Protein AF-A0A139CW32-F1 (afdb_monomer_lite)

Radius of gyration: 14.62 Å; chains: 1; bounding box: 30×26×42 Å

Sequence (103 aa):
IFSYLNLTQLSIVKSEYEVAEGYLDLALLRRNTEKGNYDALIELKYIKAADYKEKGEALVEQKLKEASAQLERYGRAAEFKNRKDLKKWALVFAGTDAAEEIK

Foldseek 3Di:
DQVVVCVDPQFDKDALDDFPLGGFGIWTHGPDPPPPDAIEGEHEAEAAQVRCVVQPVVVVVVQQVVQVVSQVSVCCTPVHVPRPRYWYWYWYHHHPRIDTDGD

Secondary structure (DSSP, 8-state):
-HHHHTT-SSEEEEEEEEETTEEEEEEEEES-TTSS---EEEEEEEE-HHHHHHHHHHHHHHHHHHHHHHHHHHHTSTTTTT-TT-EEEEEEEETTEEEEEE-

pLDDT: mean 88.13, std 10.6, range [51.44, 97.56]

Structure (mmCIF, N/CA/C/O backbone):
data_AF-A0A139CW32-F1
#
_entry.id   AF-A0A139CW32-F1
#
loop_
_atom_site.group_PDB
_atom_site.id
_atom_site.type_symbol
_atom_site.label_atom_id
_atom_site.label_alt_id
_atom_site.label_comp_id
_atom_site.label_asym_id
_atom_site.label_entity_id
_atom_site.label_seq_id
_atom_site.pdbx_PDB_ins_code
_atom_site.Cartn_x
_atom_site.Cartn_y
_atom_site.Cartn_z
_atom_site.occupancy
_atom_site.B_iso_or_equiv
_atom_site.auth_seq_id
_atom_site.auth_comp_id
_atom_site.auth_asym_id
_atom_site.auth_atom_id
_atom_site.pdbx_PDB_model_num
ATOM 1 N N . ILE A 1 1 ? -9.423 7.828 -4.645 1.00 74.94 1 ILE A N 1
ATOM 2 C CA . ILE A 1 1 ? -7.980 8.010 -4.944 1.00 74.94 1 ILE A CA 1
ATOM 3 C C . ILE A 1 1 ? -7.611 7.526 -6.352 1.00 74.94 1 ILE A C 1
ATOM 5 O O . ILE A 1 1 ? -7.098 8.323 -7.126 1.00 74.94 1 ILE A O 1
ATOM 9 N N . PHE A 1 2 ? -7.966 6.295 -6.737 1.00 81.81 2 PHE A N 1
ATOM 10 C CA . PHE A 1 2 ? -7.655 5.719 -8.055 1.00 81.81 2 PHE A CA 1
ATOM 11 C C . PHE A 1 2 ? -8.073 6.589 -9.255 1.00 81.81 2 PHE A C 1
ATOM 13 O O . PHE A 1 2 ? -7.256 6.847 -10.135 1.00 81.81 2 PHE A O 1
ATOM 20 N N . SER A 1 3 ? -9.308 7.105 -9.280 1.00 82.81 3 SER A N 1
ATOM 21 C CA . SER A 1 3 ? -9.793 7.940 -10.394 1.00 82.81 3 SER A CA 1
ATOM 22 C C . SER A 1 3 ? -8.956 9.206 -10.601 1.00 82.81 3 SER A C 1
ATOM 24 O O . SER A 1 3 ? -8.692 9.577 -11.737 1.0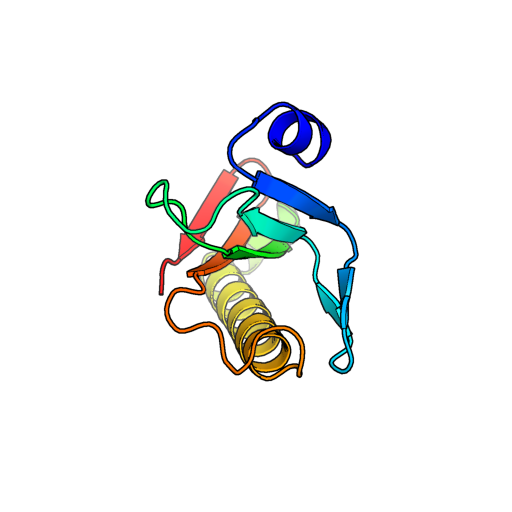0 82.81 3 SER A O 1
ATOM 26 N N . TYR A 1 4 ? -8.487 9.832 -9.517 1.00 84.38 4 TYR A N 1
ATOM 27 C CA . TYR A 1 4 ? -7.618 11.010 -9.590 1.00 84.38 4 TYR A CA 1
ATOM 28 C C . TYR A 1 4 ? -6.203 10.650 -10.044 1.00 84.38 4 TYR A C 1
ATOM 30 O O . TYR A 1 4 ? -5.627 11.358 -10.865 1.00 84.38 4 TYR A O 1
ATOM 38 N N . LEU A 1 5 ? -5.659 9.525 -9.567 1.00 83.81 5 LEU A N 1
ATOM 39 C CA . LEU A 1 5 ? -4.357 9.032 -10.016 1.00 83.81 5 LEU A CA 1
ATOM 40 C C . LEU A 1 5 ? -4.365 8.685 -11.514 1.00 83.81 5 LEU A C 1
ATOM 42 O O . LEU A 1 5 ? -3.353 8.843 -12.179 1.00 83.81 5 LEU A O 1
ATOM 46 N N . ASN A 1 6 ? -5.493 8.269 -12.090 1.00 84.06 6 ASN A N 1
ATOM 47 C CA . ASN A 1 6 ? -5.570 8.004 -13.531 1.00 84.06 6 ASN A CA 1
ATOM 48 C C . ASN A 1 6 ? -5.534 9.259 -14.415 1.00 84.06 6 ASN A C 1
ATOM 50 O O . ASN A 1 6 ? -5.341 9.135 -15.623 1.00 84.06 6 ASN A O 1
ATOM 54 N N . LEU A 1 7 ? -5.688 10.458 -13.845 1.00 85.62 7 LEU A N 1
ATOM 55 C C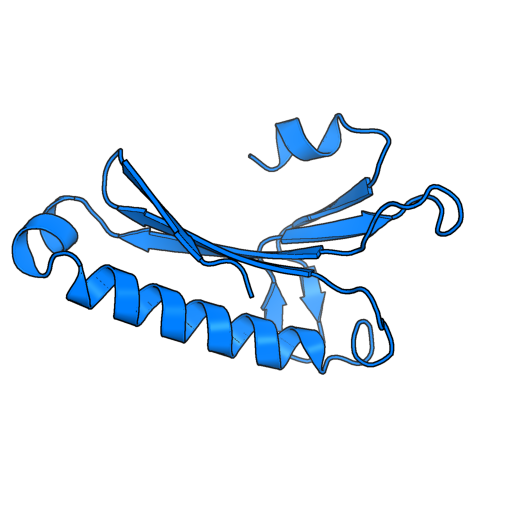A . LEU A 1 7 ? -5.611 11.708 -14.607 1.00 85.62 7 LEU A CA 1
ATOM 56 C C . LEU A 1 7 ? -4.169 12.097 -14.958 1.00 85.62 7 LEU A C 1
ATOM 58 O O . LEU A 1 7 ? -3.957 12.900 -15.867 1.00 85.62 7 LEU A O 1
ATOM 62 N N . THR A 1 8 ? -3.167 11.556 -14.257 1.00 80.62 8 THR A N 1
ATOM 63 C CA . THR A 1 8 ? -1.769 11.897 -14.534 1.00 80.62 8 THR A CA 1
ATOM 64 C C . THR A 1 8 ? -1.225 11.173 -15.768 1.00 80.62 8 THR A C 1
ATOM 66 O O . THR A 1 8 ? -1.429 9.978 -15.984 1.00 80.62 8 THR A O 1
ATOM 69 N N . GLN A 1 9 ? -0.451 11.904 -1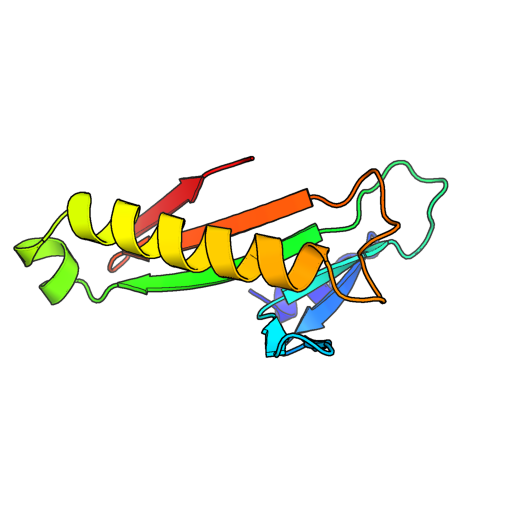6.573 1.00 80.69 9 GLN A N 1
ATOM 70 C CA . GLN A 1 9 ? 0.309 11.352 -17.698 1.00 80.69 9 GLN A CA 1
ATOM 71 C C . GLN A 1 9 ? 1.661 10.752 -17.275 1.00 80.69 9 GLN A C 1
ATOM 73 O O . GLN A 1 9 ? 2.406 10.257 -18.117 1.00 80.69 9 GLN A O 1
ATOM 78 N N . LEU A 1 10 ? 2.008 10.794 -15.987 1.00 81.12 10 LEU A N 1
ATOM 79 C CA . LEU A 1 10 ? 3.302 10.326 -15.482 1.00 81.12 10 LEU A CA 1
ATOM 80 C C . LEU A 1 10 ? 3.362 8.798 -15.369 1.00 81.12 10 LEU A C 1
ATOM 82 O O . LEU A 1 10 ? 4.401 8.198 -15.666 1.00 81.12 10 LEU A O 1
ATOM 86 N N . SER A 1 11 ? 2.232 8.184 -15.008 1.00 86.62 11 SER A N 1
ATOM 87 C CA . SER A 1 11 ? 2.133 6.754 -14.722 1.00 86.62 11 SER A CA 1
ATOM 88 C C . SER A 1 11 ? 0.861 6.140 -15.312 1.00 86.62 11 SER A C 1
ATOM 90 O O . SER A 1 11 ? -0.143 6.809 -15.558 1.00 86.62 11 SER A O 1
ATOM 92 N N . ILE A 1 12 ? 0.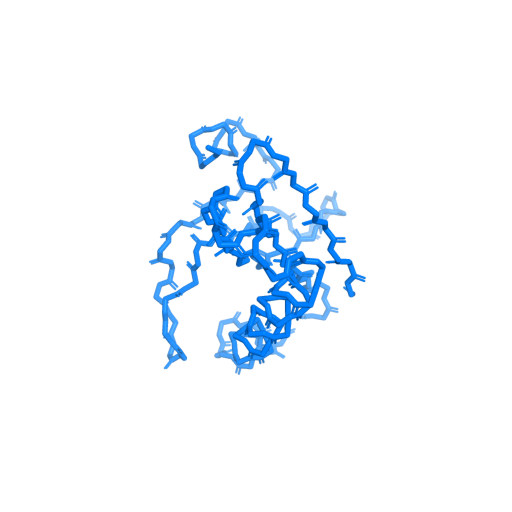925 4.844 -15.575 1.00 91.00 12 ILE A N 1
ATOM 93 C CA . ILE A 1 12 ? -0.204 3.940 -15.750 1.00 91.00 12 ILE A CA 1
ATOM 94 C C . ILE A 1 12 ? -0.571 3.462 -14.349 1.00 91.00 12 ILE A C 1
ATOM 96 O O . ILE A 1 12 ? 0.288 2.940 -13.639 1.00 91.00 12 ILE A O 1
ATOM 100 N N . VAL A 1 13 ? -1.825 3.643 -13.952 1.00 92.94 13 VAL A N 1
ATOM 101 C CA . VAL A 1 13 ? -2.318 3.193 -12.650 1.00 92.94 13 VAL A CA 1
ATOM 102 C C . VAL A 1 13 ? -3.063 1.883 -12.849 1.00 92.94 13 VAL A C 1
ATOM 104 O O . VAL A 1 13 ? -3.957 1.799 -13.688 1.00 92.94 13 VAL A O 1
ATOM 107 N N . LYS A 1 14 ? -2.705 0.861 -12.078 1.00 93.56 14 LYS A N 1
ATOM 108 C CA . LYS A 1 14 ? -3.464 -0.388 -11.978 1.00 93.56 14 LYS A CA 1
ATOM 109 C C . LYS A 1 14 ? -3.992 -0.515 -10.557 1.00 93.56 14 LYS A C 1
ATOM 111 O O . LYS A 1 14 ? -3.233 -0.262 -9.628 1.00 93.56 14 LYS A O 1
ATOM 116 N N . SER A 1 15 ? -5.260 -0.874 -10.402 1.00 94.38 15 SER A N 1
ATOM 117 C CA . SER A 1 15 ? -5.868 -1.206 -9.109 1.00 94.38 15 SER A CA 1
ATOM 118 C C . SER A 1 15 ? -6.186 -2.687 -9.037 1.00 94.38 15 SER A C 1
ATOM 120 O O . SER A 1 15 ? -6.431 -3.275 -10.092 1.00 94.38 15 SER A O 1
ATOM 122 N N . GLU A 1 16 ? -6.235 -3.250 -7.828 1.00 93.88 16 GLU A N 1
ATOM 123 C CA . GLU A 1 16 ? -6.513 -4.682 -7.611 1.00 93.88 16 GLU A CA 1
ATOM 124 C C . GLU A 1 16 ? -5.629 -5.545 -8.525 1.00 93.88 16 GLU A C 1
ATOM 126 O O . GLU A 1 16 ? -6.084 -6.432 -9.250 1.00 93.88 16 GLU A O 1
ATOM 131 N N . TYR A 1 17 ? -4.350 -5.177 -8.603 1.00 92.94 17 TYR A N 1
ATOM 132 C CA . TYR A 1 17 ? -3.439 -5.715 -9.592 1.00 92.94 17 TYR A CA 1
ATOM 133 C C . TYR A 1 17 ? -3.011 -7.121 -9.188 1.00 92.94 17 TYR A C 1
ATOM 135 O O . TYR A 1 17 ? -2.264 -7.298 -8.225 1.00 92.94 17 TYR A O 1
ATOM 143 N N . GLU A 1 18 ? -3.489 -8.105 -9.945 1.00 93.38 18 GLU A N 1
ATOM 144 C CA . GLU A 1 18 ? -3.133 -9.504 -9.753 1.00 93.38 18 GLU A CA 1
ATOM 145 C C . GLU A 1 18 ? -1.660 -9.738 -10.097 1.00 93.38 18 GLU A C 1
ATOM 147 O O . GLU A 1 18 ? -1.182 -9.414 -11.188 1.00 93.38 18 GLU A O 1
ATOM 152 N N . VAL A 1 19 ? -0.950 -10.318 -9.139 1.00 90.06 19 VAL A N 1
ATOM 153 C CA . VAL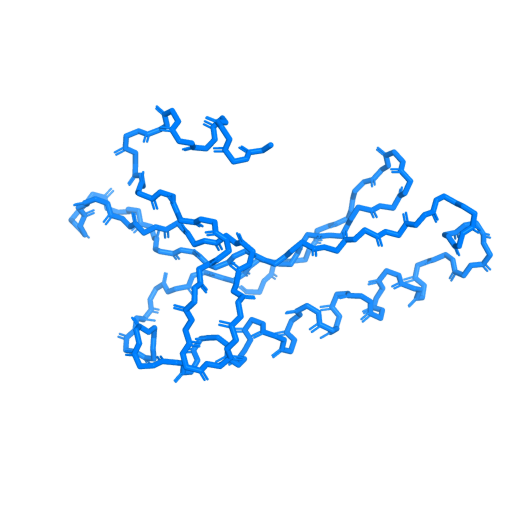 A 1 19 ? 0.407 -10.836 -9.277 1.00 90.06 19 VAL A CA 1
ATOM 154 C C . VAL A 1 19 ? 0.452 -12.243 -8.700 1.00 90.06 19 VAL A C 1
ATOM 156 O O . VAL A 1 19 ? -0.422 -12.640 -7.932 1.00 90.06 19 VAL A O 1
ATOM 159 N N . ALA A 1 20 ? 1.515 -12.994 -8.991 1.00 84.88 20 ALA A N 1
ATOM 160 C CA . ALA A 1 20 ? 1.678 -14.354 -8.464 1.00 84.88 20 ALA A CA 1
ATOM 161 C C . ALA A 1 20 ? 1.544 -14.455 -6.923 1.00 84.88 20 ALA A C 1
ATOM 163 O O . ALA A 1 20 ? 1.212 -15.512 -6.395 1.00 84.88 20 ALA A O 1
ATOM 164 N N . GLU A 1 21 ? 1.790 -13.357 -6.202 1.00 84.75 21 GLU A N 1
ATOM 165 C CA . GLU A 1 21 ? 1.756 -13.276 -4.738 1.00 84.75 21 GLU A CA 1
ATOM 166 C C . GLU A 1 21 ? 0.432 -12.747 -4.144 1.00 84.75 21 GLU A C 1
ATOM 168 O O . GLU A 1 21 ? 0.334 -12.622 -2.919 1.00 84.75 21 GLU A O 1
ATOM 173 N N . GLY A 1 22 ? -0.582 -12.449 -4.967 1.00 90.62 22 GLY A N 1
ATOM 174 C CA . GLY A 1 22 ? -1.903 -11.970 -4.538 1.00 90.62 22 GLY A CA 1
ATOM 175 C C . GLY A 1 22 ? -2.395 -10.746 -5.317 1.00 90.62 22 GLY A C 1
ATOM 176 O O . GLY A 1 22 ? -1.997 -10.523 -6.457 1.00 90.62 22 GLY A O 1
ATOM 177 N N . TYR A 1 23 ? -3.255 -9.944 -4.685 1.00 93.75 23 TYR A N 1
ATOM 178 C CA . TYR A 1 23 ? -3.807 -8.713 -5.258 1.00 93.75 23 TYR A CA 1
ATOM 179 C C . TYR A 1 23 ? -3.209 -7.497 -4.551 1.00 93.75 23 TYR A C 1
ATOM 181 O O . TYR A 1 23 ? -3.354 -7.341 -3.340 1.00 93.75 23 TYR A O 1
ATOM 189 N N . LEU A 1 24 ? -2.507 -6.659 -5.310 1.00 94.81 24 LEU A N 1
ATOM 190 C CA . LEU A 1 24 ? -1.975 -5.381 -4.844 1.00 94.81 24 LEU A CA 1
ATOM 191 C C . LEU A 1 24 ? -3.027 -4.285 -5.036 1.00 94.81 24 LEU A C 1
ATOM 193 O O . LEU A 1 24 ? -3.536 -4.128 -6.147 1.00 94.81 24 LEU A O 1
ATOM 197 N N . ASP A 1 25 ? -3.274 -3.467 -4.013 1.00 95.62 25 ASP A N 1
ATOM 198 C CA . ASP A 1 25 ? -4.287 -2.407 -4.091 1.00 95.62 25 ASP A CA 1
ATOM 199 C C . ASP A 1 25 ? -4.026 -1.448 -5.257 1.00 95.62 25 ASP A C 1
ATOM 201 O O . ASP A 1 25 ? -4.926 -1.181 -6.057 1.00 95.62 25 ASP A O 1
ATOM 205 N N . LEU A 1 26 ? -2.794 -0.931 -5.375 1.00 95.50 26 LEU A N 1
ATOM 206 C CA . LEU A 1 26 ? -2.402 -0.006 -6.436 1.00 95.50 26 LEU A CA 1
ATOM 207 C C . LEU A 1 26 ? -0.955 -0.212 -6.906 1.00 95.50 26 LEU A C 1
ATOM 209 O O . LEU A 1 26 ? -0.016 -0.254 -6.113 1.00 95.50 26 LEU A O 1
ATOM 213 N N . ALA A 1 27 ? -0.761 -0.212 -8.225 1.00 94.62 27 ALA A N 1
ATOM 214 C CA . ALA A 1 27 ? 0.543 -0.088 -8.868 1.00 94.62 27 ALA A CA 1
ATOM 215 C C . ALA A 1 27 ? 0.588 1.158 -9.758 1.00 94.62 27 ALA A C 1
ATOM 217 O O . ALA A 1 27 ? -0.271 1.353 -10.621 1.00 94.62 27 ALA A O 1
ATOM 218 N N . LEU A 1 28 ? 1.624 1.977 -9.587 1.00 92.81 28 LEU A N 1
ATOM 219 C CA . LEU A 1 28 ? 1.974 3.081 -10.474 1.00 92.81 28 LEU A CA 1
ATOM 220 C C . LEU A 1 28 ? 3.146 2.639 -11.343 1.00 92.81 28 LEU A C 1
ATOM 222 O O . LEU A 1 28 ? 4.251 2.457 -10.845 1.00 92.81 28 LEU A O 1
ATOM 226 N N . LEU A 1 29 ? 2.910 2.460 -12.638 1.00 91.19 29 LEU A N 1
ATOM 227 C CA . LEU A 1 29 ? 3.926 2.020 -13.591 1.00 91.19 29 LEU A CA 1
ATOM 228 C C . LEU A 1 29 ? 4.256 3.154 -14.546 1.00 91.19 29 LEU A C 1
ATOM 230 O O . LEU A 1 29 ? 3.366 3.750 -15.146 1.00 91.19 29 LEU A O 1
ATOM 234 N N . ARG A 1 30 ? 5.527 3.464 -14.727 1.00 88.69 30 ARG A N 1
ATOM 235 C CA . ARG A 1 30 ? 5.955 4.553 -15.601 1.00 88.69 30 ARG A CA 1
ATOM 236 C C . ARG A 1 30 ? 5.528 4.297 -17.032 1.00 88.69 30 ARG A C 1
ATOM 238 O O . ARG A 1 30 ? 5.704 3.204 -17.564 1.00 88.69 30 ARG A O 1
ATOM 245 N N . ARG A 1 31 ? 5.047 5.355 -17.685 1.00 84.44 31 ARG A N 1
ATOM 246 C CA . ARG A 1 31 ? 4.796 5.333 -19.135 1.00 84.44 31 ARG A CA 1
ATOM 247 C C . ARG A 1 31 ? 6.088 5.384 -19.947 1.00 84.44 31 ARG A C 1
ATOM 249 O O . ARG A 1 31 ? 6.141 4.829 -21.035 1.00 84.44 31 ARG A O 1
ATOM 256 N N . ASN A 1 32 ? 7.107 6.064 -19.424 1.00 79.56 32 ASN A N 1
ATOM 257 C CA . ASN A 1 32 ? 8.424 6.186 -20.040 1.00 79.56 32 ASN A CA 1
ATOM 258 C C . ASN A 1 32 ? 9.503 6.138 -18.943 1.00 79.56 32 ASN A C 1
ATOM 260 O O . ASN A 1 32 ? 9.451 6.912 -17.986 1.00 79.56 32 ASN A O 1
ATOM 264 N N . THR A 1 33 ? 10.469 5.232 -19.089 1.00 72.81 33 THR A N 1
ATOM 265 C CA . THR A 1 33 ? 11.569 5.002 -18.141 1.00 72.81 33 THR A CA 1
ATOM 266 C C . THR A 1 33 ? 12.667 6.071 -18.186 1.00 72.81 33 THR A C 1
ATOM 268 O O . THR A 1 33 ? 13.466 6.146 -17.262 1.00 72.81 33 THR A O 1
ATOM 271 N N . GLU A 1 34 ? 12.702 6.927 -19.209 1.00 72.88 34 GLU A N 1
ATOM 272 C CA . GLU A 1 34 ? 13.734 7.959 -19.408 1.00 72.88 34 GLU A CA 1
ATOM 273 C C . GLU A 1 34 ? 13.410 9.293 -18.714 1.00 72.88 34 GLU A C 1
ATOM 275 O O . GLU A 1 34 ? 14.298 10.112 -18.496 1.00 72.88 34 GLU A O 1
ATOM 280 N N . LYS A 1 35 ? 12.147 9.531 -18.330 1.00 67.44 35 LYS A N 1
ATOM 281 C CA . LYS A 1 35 ? 11.694 10.819 -17.762 1.00 67.44 35 LYS A CA 1
ATOM 282 C C . LYS A 1 35 ? 11.880 10.961 -16.243 1.00 67.44 35 LYS A C 1
ATOM 284 O O . LYS A 1 35 ? 11.275 11.841 -15.642 1.00 67.44 35 LYS A O 1
ATOM 289 N N . GLY A 1 36 ? 12.680 10.103 -15.610 1.00 65.44 36 GLY A N 1
ATOM 290 C CA . GLY A 1 36 ? 13.031 10.231 -14.187 1.00 65.44 36 GLY A CA 1
ATOM 291 C C . GLY A 1 36 ? 11.912 9.918 -13.181 1.00 65.44 36 GLY A C 1
ATOM 292 O O . GLY A 1 36 ? 12.102 10.119 -11.985 1.00 65.44 36 GLY A O 1
ATOM 293 N N . ASN A 1 37 ? 10.761 9.404 -13.623 1.00 74.62 37 ASN A N 1
ATOM 294 C CA . ASN A 1 37 ? 9.757 8.856 -12.706 1.00 74.62 37 ASN A CA 1
ATOM 295 C C . ASN A 1 37 ? 10.231 7.509 -12.134 1.00 74.62 37 ASN A C 1
ATOM 297 O O . ASN A 1 37 ? 11.154 6.889 -12.672 1.00 74.62 37 ASN A O 1
ATOM 301 N N . TYR A 1 38 ? 9.539 7.017 -11.103 1.00 86.38 38 TYR A N 1
ATOM 302 C CA . TYR A 1 38 ? 9.706 5.680 -10.515 1.00 86.38 38 TYR A CA 1
ATOM 303 C C . TYR A 1 38 ? 8.428 4.841 -10.662 1.00 86.38 38 TYR A C 1
ATOM 305 O O . TYR A 1 38 ? 7.330 5.384 -10.803 1.00 86.38 38 TYR A O 1
ATOM 313 N N . ASP A 1 39 ? 8.584 3.516 -10.647 1.00 91.75 39 ASP A N 1
ATOM 314 C CA . ASP A 1 39 ? 7.456 2.605 -10.445 1.00 91.75 39 ASP A CA 1
ATOM 315 C C . ASP A 1 39 ? 7.148 2.560 -8.935 1.00 91.75 39 ASP A C 1
ATOM 317 O O . ASP A 1 39 ? 8.069 2.644 -8.118 1.00 91.75 39 ASP A O 1
ATOM 321 N N . ALA A 1 40 ? 5.882 2.436 -8.537 1.00 93.62 40 ALA A N 1
ATOM 322 C CA . ALA A 1 40 ? 5.499 2.341 -7.129 1.00 93.62 40 ALA A CA 1
ATOM 323 C C . ALA A 1 40 ? 4.423 1.280 -6.888 1.00 93.62 40 ALA A C 1
ATOM 325 O O . ALA A 1 40 ? 3.490 1.149 -7.679 1.00 93.62 40 ALA A O 1
ATOM 326 N N . LEU A 1 41 ? 4.536 0.563 -5.773 1.00 96.06 41 LEU A N 1
ATOM 327 C CA . LEU A 1 41 ? 3.486 -0.287 -5.216 1.00 96.06 41 LEU A CA 1
ATOM 328 C C . LEU A 1 41 ? 2.918 0.410 -3.982 1.00 96.06 41 LEU A C 1
ATOM 330 O O . LEU A 1 41 ? 3.684 0.899 -3.148 1.00 96.06 41 LEU A O 1
ATOM 334 N N . ILE A 1 42 ? 1.598 0.463 -3.870 1.00 96.19 42 ILE A N 1
ATOM 335 C CA . ILE A 1 42 ? 0.916 1.115 -2.758 1.00 96.19 42 ILE A CA 1
ATOM 336 C C . ILE A 1 42 ? -0.087 0.128 -2.166 1.00 96.19 42 ILE A C 1
ATOM 338 O O . ILE A 1 42 ? -0.935 -0.387 -2.891 1.00 96.19 42 ILE A O 1
ATOM 342 N N . GLU A 1 43 ? 0.012 -0.097 -0.858 1.00 97.12 43 GLU A N 1
ATOM 343 C CA . GLU A 1 43 ? -0.931 -0.896 -0.073 1.00 97.12 43 GLU A CA 1
ATOM 344 C C . GLU A 1 43 ? -1.671 0.028 0.902 1.00 97.12 43 GLU A C 1
ATOM 346 O O . GLU A 1 43 ? -1.058 0.842 1.602 1.00 97.12 43 GLU A O 1
ATOM 351 N N . LEU A 1 44 ? -2.992 -0.094 0.946 1.00 95.69 44 LEU A N 1
ATOM 352 C CA . LEU A 1 44 ? -3.888 0.715 1.754 1.00 95.69 44 LEU A CA 1
ATOM 353 C C . LEU A 1 44 ? -4.430 -0.123 2.918 1.00 95.69 44 LEU A C 1
ATOM 355 O O . LEU A 1 44 ? -4.887 -1.254 2.756 1.00 95.69 44 LEU A O 1
ATOM 359 N N . LYS A 1 45 ? -4.443 0.452 4.121 1.00 95.38 45 LYS A N 1
ATOM 360 C CA . LYS A 1 45 ? -5.156 -0.106 5.276 1.00 95.38 45 LYS A CA 1
ATOM 361 C C . LYS A 1 45 ? -6.100 0.925 5.858 1.00 95.38 45 LYS A C 1
ATOM 363 O O . LYS A 1 45 ? -5.804 2.114 5.886 1.00 95.38 45 LYS A O 1
ATOM 368 N N . TYR A 1 46 ? -7.228 0.447 6.364 1.00 94.69 46 TYR A N 1
ATOM 369 C CA . TYR A 1 46 ? -8.202 1.269 7.065 1.00 94.69 46 TYR A CA 1
ATOM 370 C C . TYR A 1 46 ? -8.424 0.738 8.480 1.00 94.69 46 TYR A C 1
ATOM 372 O O . TYR A 1 46 ? -8.614 -0.463 8.686 1.00 94.69 46 TYR A O 1
ATOM 380 N N . ILE A 1 47 ? -8.418 1.648 9.444 1.00 94.94 47 ILE A N 1
ATOM 381 C CA . ILE A 1 47 ? -8.746 1.429 10.845 1.00 94.94 47 ILE A CA 1
ATOM 382 C C . ILE A 1 47 ? -10.004 2.245 11.145 1.00 94.94 47 ILE A C 1
ATOM 384 O O . ILE A 1 47 ? -10.049 3.458 10.923 1.00 94.94 47 ILE A O 1
ATOM 388 N N . LYS A 1 48 ? -11.041 1.590 11.679 1.00 93.12 48 LYS A N 1
ATOM 389 C CA . LYS A 1 48 ? -12.264 2.284 12.100 1.00 93.12 48 LYS A CA 1
ATOM 390 C C . LYS A 1 48 ? -11.960 3.196 13.286 1.00 93.12 48 LYS A C 1
ATOM 392 O O . LYS A 1 48 ? -11.194 2.831 14.172 1.00 93.12 48 LYS A O 1
ATOM 397 N N . ALA A 1 49 ? -12.638 4.339 13.360 1.00 91.00 49 ALA A N 1
ATOM 398 C CA . ALA A 1 49 ? -12.436 5.309 14.441 1.00 91.00 49 ALA A CA 1
ATOM 399 C C . ALA A 1 49 ? -12.624 4.708 15.851 1.00 91.00 49 ALA A C 1
ATOM 401 O O . ALA A 1 49 ? -11.889 5.062 16.767 1.00 91.00 49 ALA A O 1
ATOM 402 N N . ALA A 1 50 ? -13.575 3.781 16.025 1.00 91.69 50 ALA A N 1
ATOM 403 C CA . ALA A 1 50 ? -13.789 3.090 17.299 1.00 91.69 50 ALA A CA 1
ATOM 404 C C . ALA A 1 50 ? -12.583 2.217 17.693 1.00 91.69 50 ALA A C 1
ATOM 406 O O . ALA A 1 50 ? -12.101 2.322 18.818 1.00 91.69 50 ALA A O 1
ATOM 407 N N . ASP A 1 51 ? -12.055 1.436 16.746 1.00 93.69 51 ASP A N 1
ATOM 408 C CA . ASP A 1 51 ? -10.892 0.569 16.967 1.00 93.69 51 ASP A CA 1
ATOM 409 C C . ASP A 1 51 ? -9.630 1.399 17.236 1.00 93.69 51 ASP A C 1
ATOM 411 O O . ASP A 1 51 ? -8.820 1.054 18.096 1.00 93.69 51 ASP A O 1
ATOM 415 N N . TYR A 1 52 ? -9.481 2.527 16.532 1.00 93.19 52 TYR A N 1
ATOM 416 C CA . TYR A 1 52 ? -8.386 3.465 16.765 1.00 93.19 52 TYR A CA 1
ATOM 417 C C . TYR A 1 52 ? -8.480 4.123 18.143 1.00 93.19 52 TYR A C 1
ATOM 419 O O . TYR A 1 52 ? -7.478 4.238 18.835 1.00 93.19 52 TYR A O 1
ATOM 427 N N . LYS A 1 53 ? -9.679 4.503 18.595 1.00 90.44 53 LYS A N 1
ATOM 428 C CA . LYS A 1 53 ? -9.868 5.070 19.936 1.00 90.44 53 LYS A CA 1
ATOM 429 C C . LYS A 1 53 ? -9.494 4.080 21.045 1.00 90.44 53 LYS A C 1
ATOM 431 O O . LYS A 1 53 ? -9.025 4.503 22.096 1.00 90.44 53 LYS A O 1
ATOM 436 N N . GLU A 1 54 ? -9.718 2.786 20.822 1.00 93.75 54 GLU A N 1
ATOM 437 C CA . GLU A 1 54 ? -9.385 1.729 21.781 1.00 93.75 54 GLU A CA 1
ATOM 438 C C . GLU A 1 54 ? -7.887 1.389 21.782 1.00 93.75 54 GLU A C 1
ATOM 440 O O . GLU A 1 54 ? -7.288 1.258 22.847 1.00 93.75 54 GLU A O 1
ATOM 445 N N . LYS A 1 55 ? -7.281 1.235 20.598 1.00 93.56 55 LYS A N 1
ATOM 446 C CA . LYS A 1 55 ? -5.938 0.643 20.444 1.00 93.56 55 LYS A CA 1
ATOM 447 C C . LYS A 1 55 ? -4.852 1.636 20.025 1.00 93.56 55 LYS A C 1
ATOM 449 O O . LYS A 1 55 ? -3.669 1.320 20.129 1.00 93.56 55 LYS A O 1
ATOM 454 N N . GLY A 1 56 ? -5.245 2.821 19.565 1.00 90.56 56 GLY A N 1
ATOM 455 C CA . GLY A 1 56 ? -4.371 3.930 19.195 1.00 90.56 56 GLY A CA 1
ATOM 456 C C . GLY A 1 56 ? -3.277 3.557 18.197 1.00 90.56 56 GLY A C 1
ATOM 457 O O . GLY A 1 56 ? -3.459 2.723 17.306 1.00 90.56 56 GLY A O 1
ATOM 458 N N . GLU A 1 57 ? -2.114 4.172 18.392 1.00 92.56 57 GLU A N 1
ATOM 459 C CA . GLU A 1 57 ? -0.922 4.017 17.550 1.00 92.56 57 GLU A CA 1
ATOM 460 C C . GLU A 1 57 ? -0.422 2.571 17.446 1.00 92.56 57 GLU A C 1
ATOM 462 O O . GLU A 1 57 ? 0.104 2.173 16.410 1.00 92.56 57 GLU A O 1
ATOM 467 N N . ALA A 1 58 ? -0.641 1.735 18.467 1.00 95.25 58 ALA A N 1
ATOM 468 C CA . ALA A 1 58 ? -0.223 0.334 18.414 1.00 95.25 58 ALA A CA 1
ATOM 469 C C . ALA A 1 58 ? -0.928 -0.431 17.277 1.00 95.25 58 ALA A C 1
ATOM 471 O O . ALA A 1 58 ? -0.328 -1.292 16.629 1.00 95.25 58 ALA A O 1
ATOM 472 N N . LEU A 1 59 ? -2.191 -0.092 16.991 1.00 95.50 59 LEU A N 1
ATOM 473 C CA . LEU A 1 59 ? -2.926 -0.671 15.867 1.00 95.50 59 LEU A CA 1
ATOM 474 C C . LEU A 1 59 ? -2.441 -0.121 14.520 1.00 95.50 59 LEU A C 1
ATOM 476 O O . LEU A 1 59 ? -2.403 -0.869 13.544 1.00 95.50 59 LEU A O 1
ATOM 480 N N . VAL A 1 60 ? -2.041 1.152 14.463 1.00 94.88 60 VAL A N 1
ATOM 481 C CA . VAL A 1 60 ? -1.433 1.754 13.265 1.00 94.88 60 VAL A CA 1
ATOM 482 C C . VAL A 1 60 ? -0.117 1.055 12.939 1.00 94.88 60 VAL A C 1
ATOM 484 O O . VAL A 1 60 ? 0.053 0.579 11.818 1.00 94.88 60 VAL A O 1
ATOM 487 N N . GLU A 1 61 ? 0.766 0.889 13.925 1.00 95.69 61 GLU A N 1
ATOM 488 C CA . GLU A 1 61 ? 2.046 0.196 13.756 1.00 95.69 61 GLU A CA 1
ATOM 489 C C . GLU A 1 61 ? 1.842 -1.259 13.307 1.00 95.69 61 GLU A C 1
ATOM 491 O O . GLU A 1 61 ? 2.525 -1.745 12.402 1.00 95.69 61 GLU A O 1
ATOM 496 N N . GLN A 1 62 ? 0.860 -1.959 13.887 1.00 97.25 62 GLN A N 1
ATOM 497 C CA . GLN A 1 62 ? 0.499 -3.304 13.445 1.00 97.25 62 GLN A CA 1
ATOM 498 C C . GLN A 1 62 ? 0.080 -3.314 11.965 1.00 97.25 62 GLN A C 1
ATOM 500 O O . GLN A 1 62 ? 0.556 -4.149 11.194 1.00 97.25 62 GLN A O 1
ATOM 505 N N . LYS A 1 63 ? -0.784 -2.383 11.545 1.00 97.06 63 LYS A N 1
ATOM 506 C CA . LYS A 1 63 ? -1.270 -2.304 10.159 1.00 97.06 63 LYS A CA 1
ATOM 507 C C . LYS A 1 63 ? -0.171 -1.916 9.174 1.00 97.06 63 LYS A C 1
ATOM 509 O O . LYS A 1 63 ? -0.125 -2.479 8.081 1.00 97.06 63 LYS A O 1
ATOM 514 N N . LEU A 1 64 ? 0.745 -1.036 9.571 1.00 97.25 64 LEU A N 1
ATOM 515 C CA . LEU A 1 64 ? 1.938 -0.697 8.795 1.00 97.25 64 LEU A CA 1
ATOM 516 C C . LEU A 1 64 ? 2.863 -1.904 8.611 1.00 97.25 64 LEU A C 1
ATOM 518 O O . LEU A 1 64 ? 3.358 -2.134 7.505 1.00 97.25 64 LEU A O 1
ATOM 522 N N . LYS A 1 65 ? 3.059 -2.725 9.654 1.00 97.56 65 LYS A N 1
ATOM 523 C CA . LYS A 1 65 ? 3.833 -3.975 9.562 1.00 97.56 65 LYS A CA 1
ATOM 524 C C . LYS A 1 65 ? 3.179 -4.985 8.623 1.00 97.56 65 LYS A C 1
ATOM 526 O O . LYS A 1 65 ? 3.871 -5.560 7.783 1.00 97.56 65 LYS A O 1
ATOM 531 N N . GLU A 1 66 ? 1.864 -5.174 8.732 1.00 97.44 66 GLU A N 1
ATOM 532 C CA . GLU A 1 66 ? 1.089 -6.041 7.833 1.00 97.44 66 GLU A CA 1
ATOM 533 C C . GLU A 1 66 ? 1.229 -5.589 6.368 1.00 97.44 66 GLU A C 1
ATOM 535 O O . GLU A 1 66 ? 1.625 -6.383 5.512 1.00 97.44 66 GLU A O 1
ATOM 540 N N . ALA A 1 67 ? 0.994 -4.302 6.093 1.00 97.38 67 ALA A N 1
ATOM 541 C CA . ALA A 1 67 ? 1.109 -3.725 4.754 1.00 97.38 67 ALA A CA 1
ATOM 542 C C . ALA A 1 67 ? 2.544 -3.801 4.204 1.00 97.38 67 ALA A C 1
ATOM 544 O O . ALA A 1 67 ? 2.754 -4.196 3.058 1.00 97.38 67 ALA A O 1
ATOM 545 N N . SER A 1 68 ? 3.549 -3.501 5.035 1.00 97.38 68 SER A N 1
ATOM 546 C CA . SER A 1 68 ? 4.966 -3.642 4.674 1.00 97.38 68 SER A CA 1
ATOM 547 C C . SER A 1 68 ? 5.295 -5.077 4.256 1.00 97.38 68 SER A C 1
ATOM 549 O O . SER A 1 68 ? 5.949 -5.292 3.238 1.00 97.38 68 SER A O 1
ATOM 551 N N . ALA A 1 69 ? 4.821 -6.075 5.009 1.00 96.62 69 ALA A N 1
ATOM 552 C CA . ALA A 1 69 ? 5.054 -7.480 4.686 1.00 96.62 69 ALA A CA 1
ATOM 553 C C . ALA A 1 69 ? 4.399 -7.887 3.354 1.00 96.62 69 ALA A C 1
ATOM 555 O O . ALA A 1 69 ? 5.002 -8.636 2.580 1.00 96.62 69 ALA A O 1
ATOM 556 N N . GLN A 1 70 ? 3.201 -7.376 3.056 1.00 96.69 70 GLN A N 1
ATOM 557 C CA . GLN A 1 70 ? 2.550 -7.585 1.759 1.00 96.69 70 GLN A CA 1
ATOM 558 C C . GLN A 1 70 ? 3.351 -6.946 0.616 1.00 96.69 70 GLN A C 1
ATOM 560 O O . GLN A 1 70 ? 3.663 -7.626 -0.359 1.00 96.69 70 GLN A O 1
ATOM 565 N N . LEU A 1 71 ? 3.788 -5.693 0.765 1.00 96.81 71 LEU A N 1
ATOM 566 C CA . LEU A 1 71 ? 4.603 -4.993 -0.235 1.00 96.81 71 LEU A CA 1
ATOM 567 C C . LEU A 1 71 ? 5.949 -5.687 -0.499 1.00 96.81 71 LEU A C 1
ATOM 569 O O . LEU A 1 71 ? 6.408 -5.734 -1.642 1.00 96.81 71 LEU A O 1
ATOM 573 N N . GLU A 1 72 ? 6.575 -6.276 0.523 1.00 95.06 72 GLU A N 1
ATOM 574 C CA . GLU A 1 72 ? 7.781 -7.097 0.353 1.00 95.06 72 GLU A CA 1
ATOM 575 C C . GLU A 1 72 ? 7.517 -8.410 -0.392 1.00 95.06 72 GLU A C 1
ATOM 577 O O . GLU A 1 72 ? 8.369 -8.890 -1.145 1.00 95.06 72 GLU A O 1
ATOM 582 N N . ARG A 1 73 ? 6.338 -9.016 -0.219 1.00 94.69 73 ARG A N 1
ATOM 583 C CA . ARG A 1 73 ? 5.925 -10.167 -1.033 1.00 94.69 73 ARG A CA 1
ATOM 584 C C . ARG A 1 73 ? 5.694 -9.750 -2.481 1.00 94.69 73 ARG A C 1
ATOM 586 O O . ARG A 1 73 ? 6.322 -10.325 -3.365 1.00 94.69 73 ARG A O 1
ATOM 593 N N . TYR A 1 74 ? 4.913 -8.701 -2.724 1.00 95.12 74 TYR A N 1
ATOM 594 C CA . TYR A 1 74 ? 4.649 -8.210 -4.077 1.00 95.12 74 TYR A CA 1
ATOM 595 C C . TYR A 1 74 ? 5.927 -7.777 -4.799 1.00 95.12 74 TYR A C 1
ATOM 597 O O . TYR A 1 74 ? 6.123 -8.135 -5.954 1.00 95.12 74 TYR A O 1
ATOM 605 N N . GLY A 1 75 ? 6.862 -7.109 -4.117 1.00 93.38 75 GLY A N 1
ATOM 606 C CA . GLY A 1 75 ? 8.150 -6.726 -4.704 1.00 93.38 75 GLY A CA 1
ATOM 607 C C . GLY A 1 75 ? 9.004 -7.905 -5.197 1.00 93.38 75 GLY A C 1
ATOM 608 O O . GLY A 1 75 ? 9.876 -7.705 -6.039 1.00 93.38 75 GLY A O 1
ATOM 609 N N . ARG A 1 76 ? 8.752 -9.131 -4.713 1.00 92.56 76 ARG A N 1
ATOM 610 C CA . ARG A 1 76 ? 9.425 -10.363 -5.161 1.00 92.56 76 ARG A CA 1
ATOM 611 C C . ARG A 1 76 ? 8.721 -11.058 -6.329 1.00 92.56 76 ARG A C 1
ATOM 613 O O . ARG A 1 76 ? 9.306 -11.973 -6.913 1.00 92.56 76 ARG A O 1
ATOM 620 N N . ALA A 1 77 ? 7.513 -10.626 -6.693 1.00 92.81 77 ALA A N 1
ATOM 621 C CA . ALA A 1 77 ? 6.788 -11.157 -7.840 1.00 92.81 77 ALA A CA 1
ATOM 622 C C . ALA A 1 77 ? 7.582 -10.940 -9.142 1.00 92.81 77 ALA A C 1
ATOM 624 O O . ALA A 1 77 ? 8.401 -10.020 -9.251 1.00 92.81 77 ALA A O 1
ATOM 625 N N . ALA A 1 78 ? 7.381 -11.807 -10.137 1.00 90.44 78 ALA A N 1
ATOM 626 C CA . ALA A 1 78 ? 8.184 -11.824 -11.363 1.00 90.44 78 ALA A CA 1
ATOM 627 C C . ALA A 1 78 ? 8.139 -10.490 -12.132 1.00 90.44 78 ALA A C 1
ATOM 629 O O . ALA A 1 78 ? 9.129 -10.094 -12.747 1.00 90.44 78 ALA A O 1
ATOM 630 N N . GLU A 1 79 ? 7.015 -9.791 -12.031 1.00 90.19 79 GLU A N 1
ATOM 631 C CA . GLU A 1 79 ? 6.713 -8.480 -12.594 1.00 90.19 79 GLU A CA 1
ATOM 632 C C . GLU A 1 79 ? 7.611 -7.371 -12.024 1.00 90.19 79 GLU A C 1
ATOM 634 O O . GLU A 1 79 ? 7.896 -6.378 -12.705 1.00 90.19 79 GLU A O 1
ATOM 639 N N . PHE A 1 80 ? 8.058 -7.539 -10.774 1.00 92.19 80 PHE A N 1
ATOM 640 C CA . PHE A 1 80 ? 8.664 -6.481 -9.969 1.00 92.19 80 PHE A CA 1
ATOM 641 C C . PHE A 1 80 ? 10.086 -6.781 -9.490 1.00 92.19 80 PHE A C 1
ATOM 643 O O . PHE A 1 80 ? 10.870 -5.847 -9.336 1.00 92.19 80 PHE A O 1
ATOM 650 N N . LYS A 1 81 ? 10.474 -8.053 -9.347 1.00 90.44 81 LYS A N 1
ATOM 651 C CA . LYS A 1 81 ? 11.750 -8.483 -8.739 1.00 90.44 81 LYS A CA 1
ATOM 652 C C . LYS A 1 81 ? 13.023 -7.874 -9.339 1.00 90.44 81 LYS A C 1
ATOM 654 O O . LYS A 1 81 ? 14.043 -7.804 -8.665 1.00 90.44 81 LYS A O 1
ATOM 659 N N . ASN A 1 82 ? 12.979 -7.442 -10.600 1.00 89.44 82 ASN A N 1
ATOM 660 C CA . ASN A 1 82 ? 14.127 -6.865 -11.309 1.00 89.44 82 ASN A CA 1
ATOM 661 C C . ASN A 1 82 ? 14.090 -5.323 -11.382 1.00 89.44 82 ASN A C 1
ATOM 663 O O . ASN A 1 82 ? 14.961 -4.715 -12.007 1.00 89.44 82 ASN A O 1
ATOM 667 N N . ARG A 1 83 ? 13.087 -4.674 -10.776 1.00 88.06 83 ARG A N 1
ATOM 668 C CA . ARG A 1 83 ? 12.909 -3.214 -10.774 1.00 88.06 83 ARG A CA 1
ATOM 669 C C . ARG A 1 83 ? 13.764 -2.601 -9.662 1.00 88.06 83 ARG A C 1
ATOM 671 O O . ARG A 1 83 ? 13.408 -2.673 -8.491 1.00 88.06 83 ARG A O 1
ATOM 678 N N . LYS A 1 84 ? 14.900 -1.999 -10.026 1.00 80.50 84 LYS A N 1
ATOM 679 C CA . LYS A 1 84 ? 15.864 -1.430 -9.061 1.00 80.50 84 LYS A CA 1
ATOM 680 C C . LYS A 1 84 ? 15.383 -0.147 -8.372 1.00 80.50 84 LYS A C 1
ATOM 682 O O . LYS A 1 84 ? 15.934 0.232 -7.348 1.00 80.50 84 LYS A O 1
ATOM 687 N N . ASP A 1 85 ? 14.379 0.515 -8.930 1.00 86.25 85 ASP A N 1
ATOM 688 C CA . ASP A 1 85 ? 13.844 1.806 -8.493 1.00 86.25 85 ASP A CA 1
ATOM 689 C C . ASP A 1 85 ? 12.359 1.731 -8.108 1.00 86.25 85 ASP A C 1
ATOM 691 O O . ASP A 1 85 ? 11.626 2.716 -8.200 1.00 86.25 85 ASP A O 1
ATOM 695 N N . LEU A 1 86 ? 11.915 0.552 -7.668 1.00 92.81 86 LEU A N 1
ATOM 696 C CA . LEU A 1 86 ? 10.553 0.326 -7.211 1.00 92.81 86 LEU A CA 1
ATOM 697 C C . LEU A 1 86 ? 10.341 0.914 -5.815 1.00 92.81 86 LEU A C 1
ATOM 699 O O . LEU A 1 86 ? 10.935 0.453 -4.840 1.00 92.81 86 LEU A O 1
ATOM 703 N N . LYS A 1 87 ? 9.459 1.906 -5.710 1.00 94.44 87 LYS A N 1
ATOM 704 C CA . LYS A 1 87 ? 9.021 2.455 -4.424 1.00 94.44 87 LYS A CA 1
ATOM 705 C C . LYS A 1 87 ? 7.883 1.624 -3.840 1.00 94.44 87 LYS A C 1
ATOM 707 O O . LYS A 1 87 ? 7.048 1.103 -4.575 1.00 94.44 87 LYS A O 1
ATOM 712 N N . LYS A 1 88 ? 7.831 1.512 -2.515 1.00 96.06 88 LYS A N 1
ATOM 713 C CA . LYS A 1 88 ? 6.783 0.789 -1.787 1.00 96.06 88 LYS A CA 1
ATOM 714 C C . LYS A 1 88 ? 6.214 1.713 -0.722 1.00 96.06 88 LYS A C 1
ATOM 716 O O . LYS A 1 88 ? 6.976 2.272 0.056 1.00 96.06 88 LYS A O 1
ATOM 721 N N . TRP A 1 89 ? 4.899 1.884 -0.712 1.00 96.44 89 TRP A N 1
ATOM 722 C CA . TRP A 1 89 ? 4.219 2.800 0.199 1.00 96.44 89 TRP A CA 1
ATOM 723 C C . TRP A 1 89 ? 3.099 2.068 0.922 1.00 96.44 89 TRP A C 1
ATOM 725 O O . TRP A 1 89 ? 2.218 1.495 0.284 1.00 96.44 89 TRP A O 1
ATOM 735 N N . ALA A 1 90 ? 3.129 2.113 2.250 1.00 96.94 90 ALA A N 1
ATOM 736 C CA . ALA A 1 90 ? 2.025 1.676 3.087 1.00 96.94 90 ALA A CA 1
ATOM 737 C C . ALA A 1 90 ? 1.289 2.917 3.602 1.00 96.94 90 ALA A C 1
ATOM 739 O O . ALA A 1 90 ? 1.894 3.784 4.230 1.00 96.94 90 ALA A O 1
ATOM 740 N N . LEU A 1 91 ? -0.010 3.004 3.326 1.00 94.94 91 LEU A N 1
ATOM 741 C CA . LEU A 1 91 ? -0.861 4.105 3.776 1.00 94.94 91 LEU A CA 1
ATOM 742 C C . LEU A 1 91 ? -1.916 3.553 4.728 1.00 94.94 91 LEU A C 1
ATOM 744 O O . LEU A 1 91 ? -2.716 2.699 4.337 1.00 94.94 91 LEU A O 1
ATOM 748 N N . VAL A 1 92 ? -1.934 4.042 5.967 1.00 95.31 92 VAL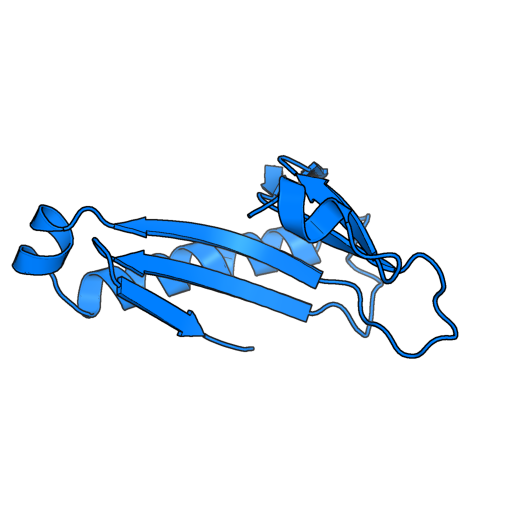 A N 1
ATOM 749 C CA . VAL A 1 92 ? -2.920 3.630 6.970 1.00 95.31 92 VAL A CA 1
ATOM 750 C C . VAL A 1 92 ? -3.830 4.804 7.292 1.00 95.31 92 VAL A C 1
ATOM 752 O O . VAL A 1 92 ? -3.401 5.828 7.811 1.00 95.31 92 VAL A O 1
ATOM 755 N N . PHE A 1 93 ? -5.114 4.639 7.006 1.00 92.62 93 PHE A N 1
ATOM 756 C CA . PHE A 1 93 ? -6.158 5.597 7.349 1.00 92.62 93 PHE A CA 1
ATOM 757 C C . PHE A 1 93 ? -6.787 5.191 8.684 1.00 92.62 93 PHE A C 1
ATOM 759 O O . PHE A 1 93 ? -7.264 4.064 8.814 1.00 92.62 93 PHE A O 1
ATOM 766 N N . ALA A 1 94 ? -6.809 6.085 9.667 1.00 90.00 94 ALA A N 1
ATOM 767 C CA . ALA A 1 94 ? -7.378 5.878 10.993 1.00 90.00 94 ALA A CA 1
ATOM 768 C C . ALA A 1 94 ? -8.536 6.856 11.239 1.00 90.00 94 ALA A C 1
ATOM 770 O O . ALA A 1 94 ? -8.345 8.039 11.507 1.00 90.00 94 ALA A O 1
ATOM 771 N N . GLY A 1 95 ? -9.775 6.367 11.149 1.00 83.44 95 GLY A N 1
ATOM 772 C CA . GLY A 1 95 ? -10.946 7.242 11.221 1.00 83.44 95 GLY A CA 1
ATOM 773 C C . GLY A 1 95 ? -10.975 8.243 10.060 1.00 83.44 95 GLY A C 1
ATOM 774 O O . GLY A 1 95 ? -11.063 7.824 8.906 1.00 83.44 95 GLY A O 1
ATOM 775 N N . THR A 1 96 ? -10.952 9.545 10.363 1.00 72.44 96 THR A N 1
ATOM 776 C CA . THR A 1 96 ? -10.820 10.632 9.369 1.00 72.44 96 THR A CA 1
ATOM 777 C C . THR A 1 96 ? -9.376 11.079 9.140 1.00 72.44 96 THR A C 1
ATOM 779 O O . THR A 1 96 ? -9.141 11.871 8.230 1.00 72.44 96 THR A O 1
ATOM 782 N N . ASP A 1 97 ? -8.426 10.571 9.927 1.00 62.69 97 ASP A N 1
ATOM 783 C CA . ASP A 1 97 ? -7.015 10.954 9.880 1.00 62.69 97 ASP A CA 1
ATOM 784 C C . ASP A 1 97 ? -6.191 9.873 9.153 1.00 62.69 97 ASP A C 1
ATOM 786 O O . ASP A 1 97 ? -6.645 8.740 8.980 1.00 62.69 97 ASP A O 1
ATOM 790 N N . ALA A 1 98 ? -4.985 10.198 8.679 1.00 56.25 98 ALA A N 1
ATOM 791 C CA . ALA A 1 98 ? -4.110 9.257 7.969 1.00 56.25 98 ALA A CA 1
ATOM 792 C C . ALA A 1 98 ? -2.658 9.351 8.465 1.00 56.25 98 ALA A C 1
ATOM 794 O O . ALA A 1 98 ? -2.166 10.452 8.701 1.00 56.25 98 ALA A O 1
ATOM 795 N N . ALA A 1 99 ? -1.983 8.202 8.585 1.00 67.25 99 ALA A N 1
ATOM 796 C CA . ALA A 1 99 ? -0.563 8.069 8.915 1.00 67.25 99 ALA A CA 1
ATOM 797 C C . ALA A 1 99 ? 0.202 7.404 7.751 1.00 67.25 99 ALA A C 1
ATOM 799 O O . ALA A 1 99 ? -0.322 6.506 7.081 1.00 67.25 99 ALA A O 1
ATOM 800 N N . GLU A 1 100 ? 1.442 7.838 7.510 1.00 56.72 100 GLU A N 1
ATOM 801 C CA . GLU A 1 100 ? 2.298 7.368 6.410 1.00 56.72 100 GLU A CA 1
ATOM 802 C C . GLU A 1 100 ? 3.667 6.869 6.908 1.00 56.72 100 GLU A C 1
ATOM 804 O O . GLU A 1 100 ? 4.248 7.447 7.826 1.00 56.72 100 GLU A O 1
ATOM 809 N N . GLU A 1 101 ? 4.200 5.805 6.291 1.00 62.75 101 GLU A N 1
ATOM 810 C CA . GLU A 1 101 ? 5.578 5.327 6.497 1.00 62.75 101 GLU A CA 1
ATOM 811 C C . GLU A 1 101 ? 6.269 5.150 5.133 1.00 62.75 101 GLU A C 1
ATOM 813 O O . GLU A 1 101 ? 5.745 4.478 4.239 1.00 62.75 101 GLU A O 1
ATOM 818 N N . ILE A 1 102 ? 7.453 5.753 4.970 1.00 51.44 102 ILE A N 1
ATOM 819 C CA . ILE A 1 102 ? 8.250 5.715 3.732 1.00 51.44 102 ILE A CA 1
ATOM 820 C C . ILE A 1 102 ? 9.474 4.819 3.965 1.00 51.44 102 ILE A C 1
ATOM 822 O O . ILE A 1 102 ? 10.262 5.093 4.871 1.00 51.44 102 ILE A O 1
ATOM 826 N N . LYS A 1 103 ? 9.649 3.774 3.144 1.00 52.81 103 LYS A N 1
ATOM 827 C CA . LYS A 1 103 ? 10.845 2.908 3.130 1.00 52.81 103 LYS A CA 1
ATOM 828 C C . LYS A 1 103 ? 11.623 3.027 1.823 1.00 52.81 103 LYS A C 1
ATOM 830 O O . LYS A 1 103 ? 10.991 3.107 0.743 1.00 52.81 103 LYS A O 1
#